Protein AF-A0A7V5G4U4-F1 (afdb_monomer)

Secondary structure (DSSP, 8-state):
--HHHHHHHHHHHHHHHHHHHHHHHHTTSS-TT-HHHHHHHHHHHHHHHHHHHHTT-HHHHHHHHHHHHHHHHHHHHHH-

pLDDT: mean 96.98, std 5.03, range [60.66, 98.81]

Solvent-accessible surface area (backbone atoms only — not comparable to full-atom values): 4024 Å² total; per-residue (Å²): 130,61,71,69,58,57,46,51,51,42,25,51,49,7,53,51,29,38,53,48,34,51,49,35,42,74,71,65,74,44,54,86,81,33,66,68,40,28,47,27,38,26,56,9,22,50,20,35,27,54,36,18,60,74,70,68,41,56,69,63,17,56,54,21,50,55,48,24,51,55,24,51,54,50,44,52,65,66,76,107

Sequence (80 aa):
MNKKILDEIIGWYGAIAIILAYALLSFNIIVSESIVYQLLNATGAIGIVYISFKKKAYQPGVLNIIWTIIAIVAIIRILI

Mean predicted aligned error: 2.56 Å

Foldseek 3Di:
DPPVVVLVVLLVLLVVLLVVLVVCCVVVVDDPLDLSSLVSLQSSLVSNLSSCVVVVVVPSNVVSVVSNVVSVVSNVVSVD

Radius of gyration: 13.18 Å; Cα contacts (8 Å, |Δi|>4): 97; chains: 1; bounding box: 29×27×37 Å

Nearest PDB structures (foldseek):
  5xpd-assembly1_A  TM=5.849E-01  e=1.010E+00  Arabidopsis thaliana
  5cth-assembly1_B  TM=4.710E-01  e=5.912E+00  Oryza sativa Japonica Group

Structure (mmCIF, N/CA/C/O backbone):
data_AF-A0A7V5G4U4-F1
#
_entry.id   AF-A0A7V5G4U4-F1
#
loop_
_atom_site.group_PDB
_atom_site.id
_atom_site.type_symbol
_atom_site.label_atom_id
_atom_site.label_alt_id
_atom_site.label_comp_id
_atom_site.label_asym_id
_atom_site.label_entity_id
_atom_site.label_seq_id
_atom_site.pdbx_PDB_ins_code
_atom_site.Cartn_x
_atom_site.Cartn_y
_atom_site.Cartn_z
_atom_site.occupancy
_atom_site.B_iso_or_equiv
_atom_site.auth_seq_id
_atom_site.auth_comp_id
_atom_site.auth_asym_id
_atom_site.auth_atom_id
_atom_site.pdbx_PDB_model_num
ATOM 1 N N . MET A 1 1 ? -0.173 -1.308 24.573 1.00 60.66 1 MET A N 1
ATOM 2 C CA . MET A 1 1 ? -0.532 -0.220 23.634 1.00 60.66 1 MET A CA 1
ATOM 3 C C . MET A 1 1 ? -2.049 -0.189 23.482 1.00 60.66 1 MET A C 1
ATOM 5 O O . MET A 1 1 ? -2.646 -1.256 23.405 1.00 60.66 1 MET A O 1
ATOM 9 N N . ASN A 1 2 ? -2.693 0.981 23.511 1.00 80.50 2 ASN A N 1
ATOM 10 C CA . ASN A 1 2 ? -4.150 1.076 23.346 1.00 80.50 2 ASN A CA 1
ATOM 11 C C . ASN A 1 2 ? -4.531 0.608 21.927 1.00 80.50 2 ASN A C 1
ATOM 13 O O . ASN A 1 2 ? -3.906 1.061 20.970 1.00 80.50 2 ASN A O 1
ATOM 17 N N . LYS A 1 3 ? -5.528 -0.281 21.775 1.00 81.94 3 LYS A N 1
ATOM 18 C CA . LYS A 1 3 ? -5.944 -0.830 20.463 1.00 81.94 3 LYS A CA 1
ATOM 19 C C . LYS A 1 3 ? -6.212 0.275 19.430 1.00 81.94 3 LYS A C 1
ATOM 21 O O . LYS A 1 3 ? -5.825 0.135 18.280 1.00 81.94 3 LYS A O 1
ATOM 26 N N . LYS A 1 4 ? -6.746 1.417 19.880 1.00 89.06 4 LYS A N 1
ATOM 27 C CA . LYS A 1 4 ? -6.980 2.600 19.037 1.00 89.06 4 LYS A CA 1
ATOM 28 C C . LYS A 1 4 ? -5.703 3.173 18.410 1.00 89.06 4 LYS A C 1
ATOM 30 O O . LYS A 1 4 ? -5.733 3.591 17.266 1.00 89.06 4 LYS A O 1
ATOM 3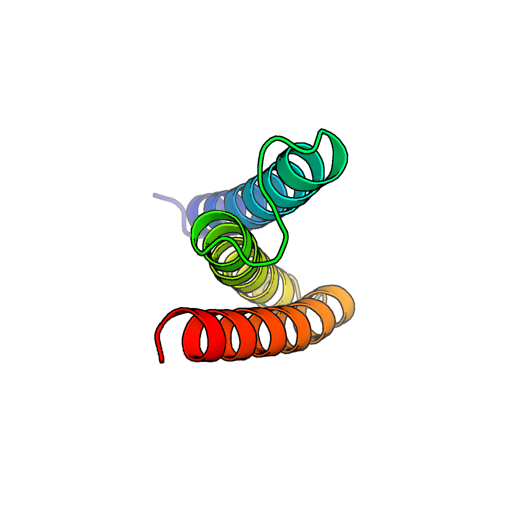5 N N . ILE A 1 5 ? -4.585 3.183 19.141 1.00 94.94 5 ILE A N 1
ATOM 36 C CA . ILE A 1 5 ? -3.314 3.731 18.639 1.00 94.94 5 ILE A CA 1
ATOM 37 C C . ILE A 1 5 ? -2.756 2.837 17.531 1.00 94.94 5 ILE A C 1
ATOM 39 O O . ILE A 1 5 ? -2.303 3.343 16.511 1.00 94.94 5 ILE A O 1
ATOM 43 N N . LEU A 1 6 ? -2.818 1.514 17.713 1.00 95.38 6 LEU A N 1
ATOM 44 C CA . LEU A 1 6 ? -2.365 0.570 16.691 1.00 95.38 6 LEU A CA 1
ATOM 45 C C . LEU A 1 6 ? -3.183 0.712 15.400 1.00 95.38 6 LEU A C 1
ATOM 47 O O . LEU A 1 6 ? -2.607 0.719 14.317 1.00 95.38 6 LEU A O 1
ATOM 51 N N . ASP A 1 7 ? -4.503 0.878 15.525 1.00 96.62 7 ASP A N 1
ATOM 52 C CA . ASP A 1 7 ? -5.387 1.056 14.374 1.00 96.62 7 ASP A CA 1
ATOM 53 C C . ASP A 1 7 ? -5.034 2.317 13.567 1.00 96.62 7 ASP A C 1
ATOM 55 O O . ASP A 1 7 ? -4.912 2.253 12.342 1.00 96.62 7 ASP A O 1
ATOM 59 N N . GLU A 1 8 ? -4.801 3.448 14.241 1.00 96.75 8 GLU A N 1
ATOM 60 C CA . GLU A 1 8 ? -4.387 4.688 13.572 1.00 96.75 8 GLU A CA 1
ATOM 61 C C . GLU A 1 8 ? -3.007 4.561 12.919 1.00 96.75 8 GLU A C 1
ATOM 63 O O . GLU A 1 8 ? -2.831 5.035 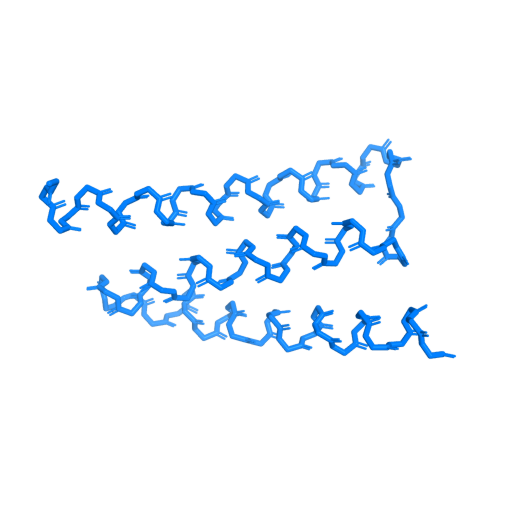11.800 1.00 96.75 8 GLU A O 1
ATOM 68 N N . ILE A 1 9 ? -2.040 3.894 13.561 1.00 98.00 9 ILE A N 1
ATOM 69 C CA . ILE A 1 9 ? -0.706 3.677 12.977 1.00 98.00 9 ILE A CA 1
ATOM 70 C C . ILE A 1 9 ? -0.810 2.890 11.666 1.00 98.00 9 ILE A C 1
ATOM 72 O O . ILE A 1 9 ? -0.192 3.279 10.678 1.00 98.00 9 ILE A O 1
ATOM 76 N N . ILE A 1 10 ? -1.613 1.821 11.632 1.00 97.94 10 ILE A N 1
ATOM 77 C CA . ILE A 1 10 ? -1.827 1.019 10.415 1.00 97.94 10 ILE A CA 1
ATOM 78 C C . ILE A 1 10 ? -2.477 1.869 9.313 1.00 97.94 10 ILE A C 1
ATOM 80 O O . ILE A 1 10 ? -2.053 1.813 8.158 1.00 97.94 10 ILE A O 1
ATOM 84 N N . GLY A 1 11 ? -3.476 2.683 9.667 1.00 97.94 11 GLY A N 1
ATOM 85 C CA . GLY A 1 11 ? -4.144 3.572 8.715 1.00 97.94 11 GLY A CA 1
ATOM 86 C C . GLY A 1 11 ? -3.218 4.647 8.141 1.00 97.94 11 GLY A C 1
ATOM 87 O O . GLY A 1 11 ? -3.182 4.845 6.926 1.00 97.94 11 GLY A O 1
ATOM 88 N N . TRP A 1 12 ? -2.432 5.309 8.993 1.00 98.38 12 TRP A N 1
ATOM 89 C CA . TRP A 1 12 ? -1.477 6.337 8.571 1.00 98.38 12 TRP A CA 1
ATOM 90 C C . TRP A 1 12 ? -0.310 5.763 7.775 1.00 98.38 12 TRP A C 1
ATOM 92 O O . TRP A 1 12 ? 0.087 6.369 6.782 1.00 98.38 12 TRP A O 1
ATOM 102 N N . TYR A 1 13 ? 0.190 4.581 8.144 1.00 98.62 13 TYR A N 1
ATOM 103 C CA . TYR A 1 13 ? 1.124 3.834 7.303 1.00 98.62 13 TYR A CA 1
ATOM 104 C C . TYR A 1 13 ? 0.537 3.617 5.904 1.00 98.62 13 TYR A C 1
ATOM 106 O O . TYR A 1 13 ? 1.204 3.910 4.915 1.00 98.62 13 TYR A O 1
ATOM 114 N N . GLY A 1 14 ? -0.726 3.180 5.828 1.00 98.50 14 GLY A N 1
ATOM 115 C CA . GLY A 1 14 ? -1.431 2.968 4.566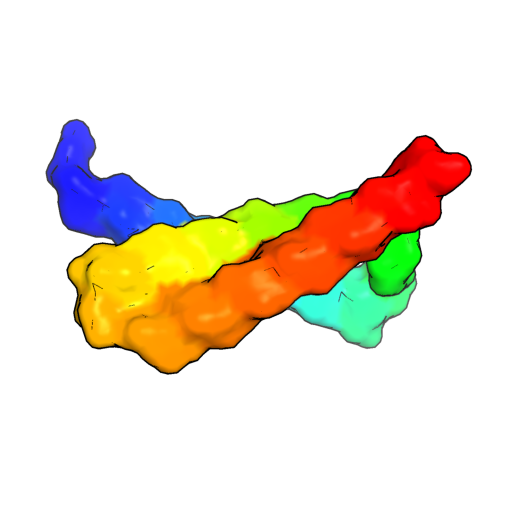 1.00 98.50 14 GLY A CA 1
ATOM 116 C C . GLY A 1 14 ? -1.440 4.210 3.671 1.00 98.50 14 GLY A C 1
ATOM 117 O O . GLY A 1 14 ? -1.052 4.154 2.504 1.00 98.50 14 GLY A O 1
ATOM 118 N N . ALA A 1 15 ? -1.814 5.352 4.251 1.00 98.44 15 ALA A N 1
ATOM 119 C CA . ALA A 1 15 ? -1.853 6.632 3.550 1.00 98.44 15 ALA A CA 1
ATOM 120 C C . ALA A 1 15 ? -0.460 7.074 3.072 1.00 98.44 15 ALA A C 1
ATOM 122 O O . ALA A 1 15 ? -0.295 7.444 1.910 1.00 98.44 15 ALA A O 1
ATOM 123 N N . ILE A 1 16 ? 0.548 6.997 3.947 1.00 98.81 16 ILE A N 1
ATOM 124 C CA . ILE A 1 16 ? 1.928 7.381 3.624 1.00 98.81 16 ILE A CA 1
ATOM 125 C C . ILE A 1 16 ? 2.489 6.494 2.510 1.00 98.81 16 ILE A C 1
ATOM 127 O O . ILE A 1 16 ? 3.105 7.013 1.583 1.00 98.81 16 ILE A O 1
ATOM 131 N N . ALA A 1 17 ? 2.254 5.181 2.559 1.00 98.75 17 A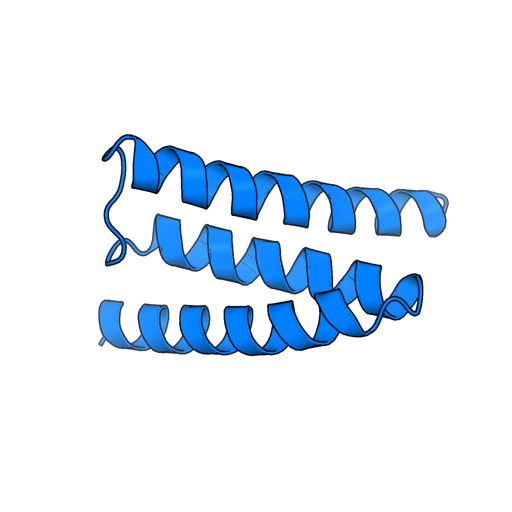LA A N 1
ATOM 132 C CA . ALA A 1 17 ? 2.745 4.245 1.551 1.00 98.75 17 ALA A CA 1
ATOM 133 C C . ALA A 1 17 ? 2.162 4.530 0.156 1.00 98.75 17 ALA A C 1
ATOM 135 O O . ALA A 1 17 ? 2.921 4.587 -0.812 1.00 98.75 17 ALA A O 1
ATOM 136 N N . ILE A 1 18 ? 0.849 4.783 0.047 1.00 98.44 18 ILE A N 1
ATOM 137 C CA . ILE A 1 18 ? 0.204 5.126 -1.235 1.00 98.44 18 ILE A CA 1
ATOM 138 C C . ILE A 1 18 ? 0.711 6.474 -1.762 1.00 98.44 18 ILE A C 1
ATOM 140 O O . ILE A 1 18 ? 1.047 6.586 -2.942 1.00 98.44 18 ILE A O 1
ATOM 144 N N . ILE A 1 19 ? 0.807 7.493 -0.901 1.00 98.62 19 ILE A N 1
ATOM 145 C CA . ILE A 1 19 ? 1.313 8.816 -1.297 1.00 98.62 19 ILE A CA 1
ATOM 146 C C . ILE A 1 19 ? 2.767 8.716 -1.760 1.00 98.62 19 ILE A C 1
ATOM 148 O O . ILE A 1 19 ? 3.124 9.306 -2.779 1.00 98.62 19 ILE A O 1
ATOM 152 N N . LEU A 1 20 ? 3.596 7.944 -1.056 1.00 98.69 20 LEU A N 1
ATOM 153 C CA . LEU A 1 20 ? 4.984 7.718 -1.441 1.00 98.69 20 LEU A CA 1
ATOM 154 C C . LEU A 1 20 ? 5.071 6.994 -2.789 1.00 98.69 20 LEU A C 1
ATOM 156 O O . LEU A 1 20 ? 5.836 7.421 -3.648 1.00 98.69 20 LEU A O 1
ATOM 160 N N . ALA A 1 21 ? 4.259 5.958 -3.015 1.00 98.50 21 ALA A N 1
ATOM 161 C CA . ALA A 1 21 ? 4.207 5.269 -4.303 1.00 98.50 21 ALA A CA 1
ATOM 162 C C . ALA A 1 21 ? 3.830 6.222 -5.446 1.00 98.50 21 ALA A C 1
ATOM 164 O O . ALA A 1 21 ? 4.482 6.224 -6.491 1.00 98.50 21 ALA A O 1
ATOM 165 N N . TYR A 1 22 ? 2.807 7.055 -5.234 1.00 98.31 22 TYR A N 1
ATOM 166 C CA . TYR A 1 22 ? 2.370 8.053 -6.207 1.00 98.31 22 TYR A CA 1
ATOM 167 C C . TYR A 1 22 ? 3.444 9.112 -6.469 1.00 98.31 22 TYR A C 1
ATOM 169 O O . TYR A 1 22 ? 3.695 9.440 -7.626 1.00 98.31 22 TYR A O 1
ATOM 177 N N . ALA A 1 23 ? 4.107 9.617 -5.427 1.00 98.75 23 ALA A N 1
ATOM 178 C CA . ALA A 1 23 ? 5.181 10.595 -5.564 1.00 98.75 23 ALA A CA 1
ATOM 179 C C . ALA A 1 23 ? 6.363 10.017 -6.355 1.00 98.75 23 ALA A C 1
ATOM 181 O O . ALA A 1 23 ? 6.796 10.619 -7.336 1.00 98.75 23 ALA A O 1
ATOM 182 N N . LEU A 1 24 ? 6.846 8.829 -5.979 1.00 98.56 24 LEU A N 1
ATOM 183 C CA . LEU A 1 24 ? 7.967 8.181 -6.662 1.00 98.56 24 LEU A CA 1
ATOM 184 C C . LEU A 1 24 ? 7.648 7.897 -8.138 1.00 98.56 24 LEU A C 1
ATOM 186 O O . LEU A 1 24 ? 8.514 8.098 -8.987 1.00 98.56 24 LEU A O 1
ATOM 190 N N . LEU A 1 25 ? 6.416 7.478 -8.450 1.00 98.44 25 LEU A N 1
ATOM 191 C CA . LEU A 1 25 ? 5.970 7.291 -9.833 1.00 98.44 25 LEU A CA 1
ATOM 192 C C . LEU A 1 25 ? 5.879 8.629 -10.586 1.00 98.44 25 LEU A C 1
ATOM 194 O O . LEU A 1 25 ? 6.390 8.748 -11.694 1.00 98.44 25 LEU A O 1
ATOM 198 N N . SER A 1 26 ? 5.262 9.649 -9.982 1.00 98.50 26 SER A N 1
ATOM 199 C CA . SER A 1 26 ? 5.021 10.957 -10.618 1.00 98.50 26 SER A CA 1
ATOM 200 C C . SER A 1 26 ? 6.311 11.708 -10.940 1.00 98.50 26 SER A C 1
ATOM 202 O O . SER A 1 26 ? 6.382 12.423 -11.937 1.00 98.50 26 SER A O 1
ATOM 204 N N . PHE A 1 27 ? 7.340 11.537 -10.111 1.00 98.44 27 PHE A N 1
ATOM 205 C CA . PHE A 1 27 ? 8.667 12.108 -10.339 1.00 98.44 27 PHE A CA 1
ATOM 206 C C . PHE A 1 27 ? 9.589 11.189 -11.153 1.00 98.44 27 PHE A C 1
ATOM 208 O O . PHE A 1 27 ? 10.781 11.469 -11.251 1.00 98.44 27 PHE A O 1
ATOM 215 N N . ASN A 1 28 ? 9.059 10.112 -11.749 1.00 98.00 28 ASN A N 1
ATOM 216 C CA . ASN A 1 28 ? 9.809 9.130 -12.539 1.00 98.00 28 ASN A CA 1
ATOM 217 C C . ASN A 1 28 ? 11.003 8.505 -11.785 1.00 98.00 28 ASN A C 1
ATOM 219 O O . ASN A 1 28 ? 11.979 8.082 -12.401 1.00 98.00 28 ASN A O 1
ATOM 223 N N . ILE A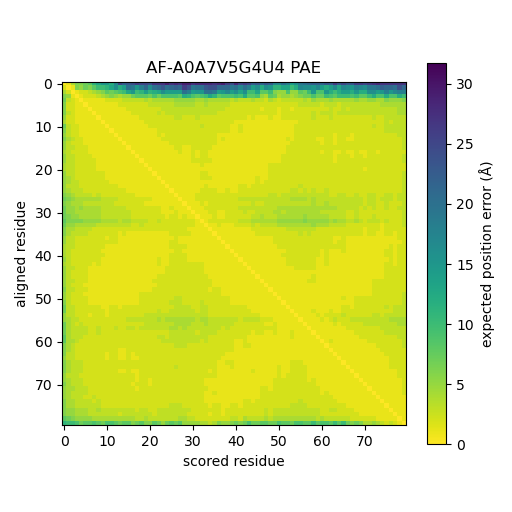 1 29 ? 10.937 8.442 -10.450 1.00 98.44 29 ILE A N 1
ATOM 224 C CA . ILE A 1 29 ? 11.958 7.794 -9.610 1.00 98.44 29 ILE A CA 1
ATOM 225 C C . ILE A 1 29 ? 11.816 6.269 -9.704 1.00 98.44 29 ILE A C 1
ATOM 227 O O . ILE A 1 29 ? 12.809 5.544 -9.677 1.00 98.44 29 ILE A O 1
ATOM 231 N N . ILE A 1 30 ? 10.580 5.780 -9.829 1.00 98.06 30 ILE A N 1
ATOM 232 C CA . ILE A 1 30 ? 10.260 4.376 -10.107 1.00 98.06 30 ILE A CA 1
ATOM 233 C C . ILE A 1 30 ? 9.227 4.289 -11.232 1.00 98.06 30 ILE A C 1
ATOM 235 O O . ILE A 1 30 ? 8.466 5.226 -11.457 1.00 98.06 30 ILE A O 1
ATOM 239 N N . VAL A 1 31 ? 9.175 3.144 -11.910 1.00 97.50 31 VAL A N 1
ATOM 240 C CA . VAL A 1 31 ? 8.167 2.839 -12.938 1.00 97.50 31 VAL A CA 1
ATOM 241 C C . VAL A 1 31 ? 7.036 1.985 -12.365 1.00 97.50 31 VAL A C 1
ATOM 243 O O . VAL A 1 31 ? 7.211 1.309 -11.350 1.00 97.50 31 VAL A O 1
ATOM 246 N N . SER A 1 32 ? 5.877 1.974 -13.024 1.00 95.69 32 SER A N 1
ATOM 247 C CA . SER A 1 32 ? 4.710 1.180 -12.604 1.00 95.69 32 SER A CA 1
ATOM 248 C C . SER A 1 32 ? 4.962 -0.335 -12.620 1.00 95.69 32 SER A C 1
ATOM 250 O O . SER A 1 32 ? 4.328 -1.075 -11.873 1.00 95.69 32 SER A O 1
ATOM 252 N N . GLU A 1 33 ? 5.918 -0.799 -13.422 1.00 95.12 33 GLU A N 1
ATOM 253 C CA . GLU A 1 33 ? 6.362 -2.200 -13.502 1.00 95.12 33 GLU A CA 1
ATOM 254 C C . GLU A 1 33 ? 7.373 -2.570 -12.400 1.00 95.12 33 GLU A C 1
ATOM 256 O O . GLU A 1 33 ? 7.860 -3.695 -12.342 1.00 95.12 33 GLU A O 1
ATOM 261 N N . SER A 1 34 ? 7.701 -1.640 -11.497 1.00 97.00 34 SER A N 1
ATOM 262 C CA . SER A 1 34 ? 8.607 -1.905 -10.380 1.00 97.00 34 SER A CA 1
ATOM 263 C C . SER A 1 34 ? 7.919 -2.689 -9.265 1.00 97.00 34 SER A C 1
ATOM 265 O O . SER A 1 34 ? 6.849 -2.307 -8.781 1.00 97.00 34 SER A O 1
ATOM 267 N N . ILE A 1 35 ? 8.601 -3.720 -8.755 1.00 97.75 35 ILE A N 1
ATOM 268 C CA . ILE A 1 35 ? 8.153 -4.465 -7.573 1.00 97.75 35 ILE A CA 1
ATOM 269 C C . ILE A 1 35 ? 7.969 -3.548 -6.354 1.00 97.75 35 ILE A C 1
ATOM 271 O O . ILE A 1 35 ? 7.023 -3.719 -5.593 1.00 97.75 35 ILE A O 1
ATOM 275 N N . VAL A 1 36 ? 8.819 -2.525 -6.194 1.00 98.06 36 VAL A N 1
ATOM 276 C CA . VAL A 1 36 ? 8.738 -1.572 -5.074 1.00 98.06 36 VAL A CA 1
ATOM 277 C C . VAL A 1 36 ? 7.462 -0.738 -5.168 1.00 98.06 36 VAL A C 1
ATOM 279 O O . VAL A 1 36 ? 6.769 -0.562 -4.167 1.00 98.06 36 VAL A O 1
ATOM 282 N N . TYR A 1 37 ? 7.119 -0.270 -6.373 1.00 98.44 37 TYR A N 1
ATOM 283 C CA . TYR A 1 37 ? 5.880 0.469 -6.611 1.00 98.44 37 TYR A CA 1
ATOM 284 C C . TYR A 1 37 ? 4.659 -0.383 -6.252 1.00 98.44 37 TYR A C 1
ATOM 286 O O . TYR A 1 37 ? 3.776 0.072 -5.521 1.00 98.44 37 TYR A O 1
ATOM 294 N N . GLN A 1 38 ? 4.623 -1.632 -6.720 1.00 98.44 38 GLN A N 1
ATOM 295 C CA . GLN A 1 38 ? 3.482 -2.508 -6.468 1.00 98.44 38 GLN A CA 1
ATOM 296 C C . GLN A 1 38 ? 3.383 -2.939 -5.001 1.00 98.44 38 GLN A C 1
ATOM 298 O O . GLN A 1 38 ? 2.280 -2.996 -4.463 1.00 98.44 38 GLN A O 1
ATOM 303 N N . LEU A 1 39 ? 4.510 -3.161 -4.316 1.00 98.44 39 LEU A N 1
ATOM 304 C CA . LEU A 1 39 ? 4.517 -3.464 -2.883 1.00 98.44 39 LEU A CA 1
ATOM 305 C C . LEU A 1 39 ? 3.996 -2.294 -2.048 1.00 98.44 39 LEU A C 1
ATOM 307 O O . LEU A 1 39 ? 3.142 -2.517 -1.194 1.00 98.44 39 LEU A O 1
ATOM 311 N N . LEU A 1 40 ? 4.440 -1.060 -2.317 1.00 98.56 40 LEU A N 1
ATOM 312 C CA . LEU A 1 40 ? 3.932 0.127 -1.619 1.00 98.56 40 LEU A CA 1
ATOM 313 C C . LEU A 1 40 ? 2.420 0.302 -1.817 1.00 98.56 40 LEU A C 1
ATOM 315 O O . LEU A 1 40 ? 1.707 0.597 -0.858 1.00 98.56 40 LEU A O 1
ATOM 319 N N . ASN A 1 41 ? 1.921 0.084 -3.039 1.00 98.56 41 ASN A N 1
ATOM 320 C CA . ASN A 1 41 ? 0.485 0.125 -3.314 1.00 98.56 41 ASN A CA 1
ATOM 321 C C . ASN A 1 41 ? -0.263 -1.004 -2.592 1.00 98.56 41 ASN A C 1
ATOM 323 O O . ASN A 1 41 ? -1.290 -0.747 -1.971 1.00 98.56 41 ASN A O 1
ATOM 327 N N . ALA A 1 42 ? 0.243 -2.240 -2.630 1.00 98.50 42 ALA A N 1
ATOM 328 C CA . ALA A 1 42 ? -0.412 -3.388 -2.011 1.00 98.50 42 ALA A CA 1
ATOM 329 C C . ALA A 1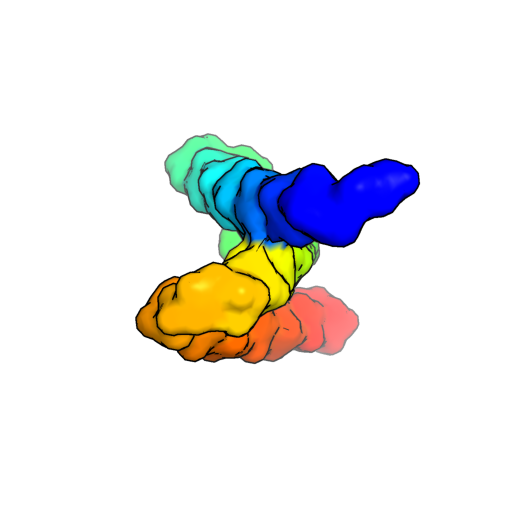 42 ? -0.489 -3.250 -0.484 1.00 98.50 42 ALA A C 1
ATOM 331 O O . ALA A 1 42 ? -1.580 -3.339 0.086 1.00 98.50 42 ALA A O 1
ATOM 332 N N . THR A 1 43 ? 0.642 -3.000 0.186 1.00 98.50 43 THR A N 1
ATOM 333 C CA . THR A 1 43 ? 0.679 -2.867 1.650 1.00 98.50 43 THR A CA 1
ATOM 334 C C . THR A 1 43 ? -0.023 -1.595 2.112 1.00 98.50 43 THR A C 1
ATOM 336 O O . THR A 1 43 ? -0.728 -1.618 3.124 1.00 98.50 43 THR A O 1
ATOM 339 N N . GLY A 1 44 ? 0.110 -0.509 1.346 1.00 98.69 44 GLY A N 1
ATOM 340 C CA . GLY A 1 44 ? -0.576 0.750 1.592 1.00 98.69 44 GLY A CA 1
ATOM 341 C C . GLY A 1 44 ? -2.095 0.592 1.561 1.00 98.69 44 GLY A C 1
ATOM 342 O O . GLY A 1 44 ? -2.787 0.930 2.526 1.00 98.69 44 GLY A O 1
ATOM 343 N N . ALA A 1 45 ? -2.605 -0.022 0.492 1.00 98.69 45 ALA A N 1
ATOM 344 C CA . ALA A 1 45 ? -4.024 -0.294 0.324 1.00 98.69 45 ALA A CA 1
ATOM 345 C C . ALA A 1 45 ? -4.565 -1.222 1.420 1.00 98.69 45 ALA A C 1
ATOM 347 O O . ALA A 1 45 ? -5.594 -0.905 2.013 1.00 98.69 45 ALA A O 1
ATOM 348 N N . ILE A 1 46 ? -3.850 -2.293 1.790 1.00 98.75 46 ILE A N 1
ATOM 349 C CA . ILE A 1 46 ? -4.250 -3.180 2.902 1.00 98.75 46 ILE A CA 1
ATOM 350 C C . ILE A 1 46 ? -4.400 -2.397 4.219 1.00 98.75 46 ILE A C 1
ATOM 352 O O . ILE A 1 46 ? -5.372 -2.607 4.952 1.00 98.75 46 ILE A O 1
ATOM 356 N N . GLY A 1 47 ? -3.488 -1.461 4.509 1.00 98.44 47 GLY A N 1
ATOM 357 C CA . GLY A 1 47 ? -3.589 -0.583 5.680 1.00 98.44 47 GLY A CA 1
ATOM 358 C C . GLY A 1 47 ? -4.850 0.289 5.656 1.00 98.44 47 GLY A C 1
ATOM 359 O O . GLY A 1 47 ? -5.551 0.403 6.668 1.00 98.44 47 GLY A O 1
ATOM 360 N N . ILE A 1 48 ? -5.199 0.836 4.486 1.00 98.62 48 ILE A N 1
ATOM 361 C CA . ILE A 1 48 ? -6.434 1.611 4.304 1.00 98.62 48 ILE A CA 1
ATOM 362 C C . ILE A 1 48 ? -7.684 0.731 4.419 1.00 98.62 48 ILE A C 1
ATOM 364 O O . ILE A 1 48 ? -8.645 1.149 5.069 1.00 98.62 48 ILE A O 1
ATOM 368 N N . VAL A 1 49 ? -7.691 -0.486 3.863 1.00 98.75 49 VAL A N 1
ATOM 369 C CA . VAL A 1 49 ? -8.792 -1.453 4.044 1.00 98.75 49 VAL A CA 1
ATOM 370 C C . VAL A 1 49 ? -9.024 -1.701 5.531 1.00 98.75 49 VAL A C 1
ATOM 372 O O . VAL A 1 49 ? -10.148 -1.553 6.016 1.00 98.75 49 VAL A O 1
ATOM 375 N N . TYR A 1 50 ? -7.959 -2.008 6.272 1.00 98.50 50 TYR A N 1
ATOM 376 C CA . TYR A 1 50 ? -8.043 -2.288 7.700 1.00 98.50 50 TYR A CA 1
ATOM 377 C C . TYR A 1 50 ? -8.701 -1.136 8.478 1.00 98.50 50 TYR A C 1
ATOM 379 O O . TYR A 1 50 ? -9.714 -1.344 9.157 1.00 98.50 50 TYR A O 1
ATOM 387 N N . ILE A 1 51 ? -8.181 0.092 8.349 1.00 98.19 51 ILE A N 1
ATOM 388 C CA . ILE A 1 51 ? -8.705 1.239 9.109 1.00 98.19 51 ILE A CA 1
ATOM 389 C C . ILE A 1 51 ? -10.113 1.648 8.654 1.00 98.19 51 ILE A C 1
ATOM 391 O O . ILE A 1 51 ? -10.939 2.049 9.477 1.00 98.19 51 ILE A O 1
ATOM 395 N N . SER A 1 52 ? -10.423 1.486 7.365 1.00 98.31 52 SER A N 1
ATOM 396 C CA . SER A 1 52 ? -11.734 1.792 6.786 1.00 98.31 52 SER A CA 1
ATOM 397 C C . SER A 1 52 ? -12.832 0.930 7.399 1.00 98.31 52 SER A C 1
ATOM 399 O O . SER A 1 52 ? -13.852 1.451 7.855 1.00 98.31 52 SER A O 1
ATOM 401 N N . PHE A 1 53 ? -12.607 -0.381 7.505 1.00 97.94 53 PHE A N 1
ATOM 402 C CA . PHE A 1 53 ? -13.577 -1.289 8.119 1.00 97.94 53 PHE A CA 1
ATOM 403 C C . PHE A 1 53 ? -13.683 -1.080 9.636 1.00 97.94 53 PHE A C 1
ATOM 405 O O . PHE A 1 53 ? -14.787 -1.144 10.180 1.00 97.94 53 PHE A O 1
ATOM 412 N N . LYS A 1 54 ? -12.581 -0.737 10.320 1.00 97.00 54 LYS A N 1
ATOM 413 C CA . LYS A 1 54 ? -12.615 -0.352 11.745 1.00 97.00 54 LYS A CA 1
ATOM 414 C C . LYS A 1 54 ? -13.457 0.898 11.997 1.00 97.00 54 LYS A C 1
ATOM 416 O O . LYS A 1 54 ? -14.213 0.933 12.967 1.00 97.00 54 LYS A O 1
ATOM 421 N N . LYS A 1 55 ? -13.358 1.898 11.118 1.00 96.69 55 LYS A N 1
ATOM 422 C CA . LYS A 1 55 ? -14.107 3.163 11.204 1.00 96.69 55 LYS A CA 1
ATOM 423 C C . LYS A 1 55 ? -15.479 3.120 10.514 1.00 96.69 55 LYS A C 1
ATOM 425 O O . LYS A 1 55 ? -16.164 4.136 10.503 1.00 96.69 55 LYS A O 1
ATOM 430 N N . LYS A 1 56 ? -15.896 1.969 9.965 1.00 97.81 56 LYS A N 1
ATOM 431 C CA . LYS A 1 56 ? -17.130 1.801 9.163 1.00 97.81 56 LYS A CA 1
ATOM 432 C C . LYS A 1 56 ? -17.214 2.745 7.948 1.00 97.81 56 LYS A C 1
ATOM 434 O O . LYS A 1 56 ? -18.301 3.079 7.486 1.00 97.81 56 LYS A O 1
ATOM 439 N N . ALA A 1 57 ? -16.067 3.161 7.417 1.00 97.88 57 ALA A N 1
ATOM 440 C CA . ALA A 1 57 ? -15.950 3.954 6.200 1.00 97.88 57 ALA A CA 1
ATOM 441 C C . ALA A 1 57 ? -15.783 3.009 5.000 1.00 97.88 57 ALA A C 1
ATOM 443 O O . ALA A 1 57 ? -14.673 2.738 4.554 1.00 97.88 57 ALA A O 1
ATOM 444 N N . TYR A 1 58 ? -16.878 2.439 4.499 1.00 97.50 58 TYR A N 1
ATOM 445 C CA . TYR A 1 58 ? -16.801 1.339 3.528 1.00 97.50 58 TYR A CA 1
ATOM 446 C C . TYR A 1 58 ? -16.307 1.756 2.138 1.00 97.50 58 TYR A C 1
ATOM 448 O O . TYR A 1 58 ? -15.652 0.960 1.474 1.00 97.50 58 TYR A O 1
ATOM 456 N N . GLN A 1 59 ? -16.563 2.993 1.709 1.00 98.50 59 GLN A N 1
ATOM 457 C CA . GLN A 1 59 ? -16.163 3.503 0.393 1.00 98.50 59 GLN A CA 1
ATOM 458 C C . GLN A 1 59 ? -14.640 3.407 0.159 1.00 98.50 59 GLN A C 1
ATOM 460 O O . GLN A 1 59 ? -14.240 2.740 -0.799 1.00 98.50 59 GLN A O 1
ATOM 465 N N . PRO A 1 60 ? -13.767 3.977 1.021 1.00 97.75 60 PRO A N 1
ATOM 466 C CA . PRO A 1 60 ? -12.322 3.794 0.879 1.00 97.75 60 PRO A CA 1
ATOM 467 C C . PRO A 1 60 ? -11.890 2.337 1.092 1.00 97.75 60 PRO A C 1
ATOM 469 O O . PRO A 1 60 ? -10.930 1.897 0.463 1.00 97.75 60 PRO A O 1
ATOM 472 N N . GLY A 1 61 ? -12.607 1.569 1.918 1.00 98.50 61 GLY A N 1
ATOM 473 C CA . GLY A 1 61 ? -12.320 0.151 2.139 1.00 98.50 61 GLY A CA 1
ATOM 474 C C . GLY A 1 61 ? -12.481 -0.688 0.871 1.00 98.50 61 GLY A C 1
ATOM 475 O O . GLY A 1 61 ? -11.561 -1.401 0.488 1.00 98.50 61 GLY A O 1
ATOM 476 N N . VAL A 1 62 ? -13.618 -0.575 0.183 1.00 98.69 62 VAL A N 1
ATOM 477 C CA . VAL A 1 62 ? -13.881 -1.319 -1.061 1.00 98.69 62 VAL A CA 1
ATOM 478 C C . VAL A 1 62 ? -12.942 -0.875 -2.182 1.00 98.69 62 VAL A C 1
ATOM 480 O O . VAL A 1 62 ? -12.386 -1.727 -2.875 1.00 98.69 62 VAL A O 1
ATOM 483 N N . LEU A 1 63 ? -12.697 0.434 -2.315 1.00 98.62 63 LEU A N 1
ATOM 484 C CA . LEU A 1 63 ? -11.729 0.967 -3.279 1.00 98.62 63 LEU A CA 1
ATOM 485 C C . LEU A 1 63 ? -10.352 0.317 -3.102 1.00 98.62 63 LEU A C 1
ATOM 487 O O . LEU A 1 63 ? -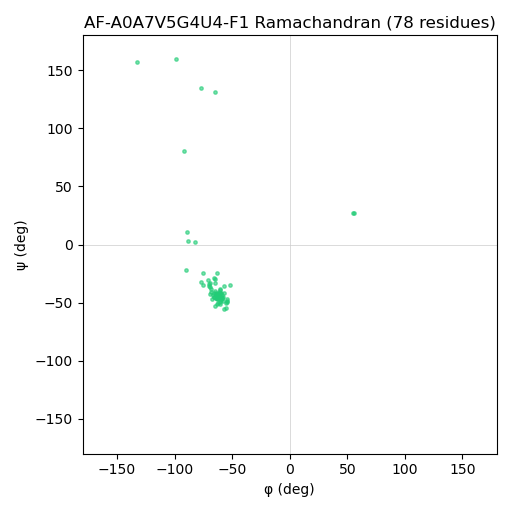9.755 -0.151 -4.069 1.00 98.62 63 LEU A O 1
ATOM 491 N N . ASN A 1 64 ? -9.864 0.254 -1.862 1.00 98.62 64 ASN A N 1
ATOM 492 C CA . ASN A 1 64 ? -8.536 -0.277 -1.585 1.00 98.62 64 ASN A CA 1
ATOM 493 C C . ASN A 1 64 ? -8.474 -1.806 -1.668 1.00 98.62 64 ASN A C 1
ATOM 495 O O . ASN A 1 64 ? -7.422 -2.325 -2.007 1.00 98.62 64 ASN A O 1
ATOM 499 N N . ILE A 1 65 ? -9.580 -2.535 -1.474 1.00 98.75 65 ILE A N 1
ATOM 500 C CA . ILE A 1 65 ? -9.627 -3.976 -1.780 1.00 98.75 65 ILE A CA 1
ATOM 501 C C . ILE A 1 65 ? -9.340 -4.209 -3.268 1.00 98.75 65 ILE A C 1
ATOM 503 O O . ILE A 1 65 ? -8.479 -5.019 -3.613 1.00 98.75 65 ILE A O 1
ATOM 507 N N . ILE A 1 66 ? -10.030 -3.480 -4.152 1.00 98.81 66 ILE A N 1
ATOM 508 C CA . ILE A 1 66 ? -9.827 -3.591 -5.604 1.00 98.81 66 ILE A CA 1
ATOM 509 C C . ILE A 1 66 ? -8.395 -3.180 -5.964 1.00 98.81 66 ILE A C 1
ATOM 511 O O . ILE A 1 66 ? -7.723 -3.876 -6.724 1.00 98.81 66 ILE A O 1
ATOM 515 N N . TRP A 1 67 ? -7.898 -2.096 -5.367 1.00 98.44 67 TRP A N 1
ATOM 516 C CA . TRP A 1 67 ? -6.526 -1.631 -5.568 1.00 98.44 67 TRP A CA 1
ATOM 517 C C . TRP A 1 67 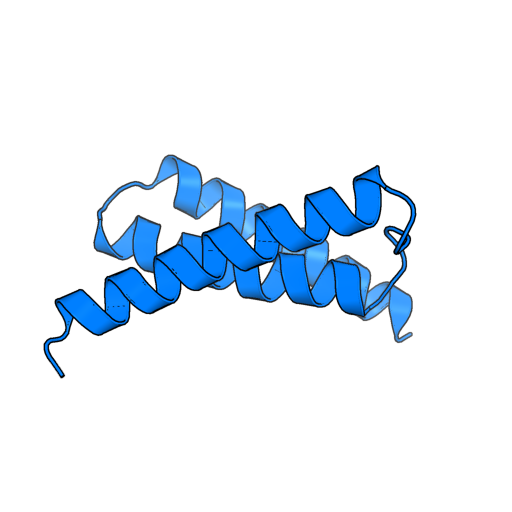? -5.489 -2.684 -5.148 1.00 98.44 67 TRP A C 1
ATOM 519 O O . TRP A 1 67 ? -4.564 -2.969 -5.909 1.00 98.44 67 TRP A O 1
ATOM 529 N N . THR A 1 68 ? -5.664 -3.328 -3.989 1.00 98.62 68 THR A N 1
ATOM 530 C CA . THR A 1 68 ? -4.802 -4.429 -3.538 1.00 98.62 68 THR A CA 1
ATOM 531 C C . THR A 1 68 ? -4.806 -5.586 -4.537 1.00 98.62 68 THR A C 1
ATOM 533 O O . THR A 1 68 ? -3.738 -6.106 -4.849 1.00 98.62 68 THR A O 1
ATOM 536 N N . ILE A 1 69 ? -5.969 -5.973 -5.076 1.00 98.62 69 ILE A N 1
ATOM 537 C CA . ILE A 1 69 ? -6.061 -7.042 -6.086 1.00 98.62 69 ILE A CA 1
ATOM 538 C C . ILE A 1 69 ? -5.254 -6.674 -7.337 1.00 98.62 69 ILE A C 1
ATOM 540 O O . ILE A 1 69 ? -4.466 -7.491 -7.811 1.00 98.62 69 ILE A O 1
ATOM 544 N N . ILE A 1 70 ? -5.399 -5.443 -7.841 1.00 98.38 70 ILE A N 1
ATOM 545 C CA . ILE A 1 70 ? -4.636 -4.956 -9.001 1.00 98.38 70 ILE A CA 1
ATOM 546 C C . ILE A 1 70 ? -3.129 -5.030 -8.725 1.00 98.38 70 ILE A C 1
ATOM 548 O O . ILE A 1 70 ? -2.380 -5.545 -9.556 1.00 98.38 70 ILE A O 1
ATOM 552 N N . ALA A 1 71 ? -2.690 -4.575 -7.547 1.00 98.06 71 ALA A N 1
ATOM 553 C CA . ALA A 1 71 ? -1.281 -4.603 -7.168 1.00 98.06 71 ALA A CA 1
ATOM 554 C C . ALA A 1 71 ? -0.734 -6.038 -7.065 1.00 98.06 71 ALA A C 1
ATOM 556 O O . ALA A 1 71 ? 0.354 -6.316 -7.561 1.00 98.06 71 ALA A O 1
ATOM 557 N N . ILE A 1 72 ? -1.497 -6.977 -6.492 1.00 98.25 72 ILE A N 1
ATOM 558 C CA . ILE A 1 72 ? -1.108 -8.396 -6.412 1.00 98.25 72 ILE A CA 1
ATOM 559 C C . ILE A 1 72 ? -0.976 -9.010 -7.810 1.00 98.25 72 ILE A C 1
ATOM 561 O O . ILE A 1 72 ? 0.018 -9.679 -8.087 1.00 98.25 72 ILE A O 1
ATOM 565 N N . VAL A 1 73 ? -1.938 -8.768 -8.705 1.00 98.31 73 VAL A N 1
ATOM 566 C CA . VAL A 1 73 ? -1.874 -9.264 -10.092 1.00 98.31 73 VAL A CA 1
ATOM 567 C C . VAL A 1 73 ? -0.647 -8.701 -10.814 1.00 98.31 73 VAL A C 1
ATOM 569 O O . VAL A 1 73 ? 0.052 -9.443 -11.504 1.00 98.31 73 VAL A O 1
ATOM 572 N N . ALA A 1 74 ? -0.342 -7.416 -10.622 1.00 97.94 74 ALA A N 1
ATOM 573 C CA . ALA A 1 74 ? 0.856 -6.801 -11.180 1.00 97.94 74 ALA A CA 1
ATOM 574 C C . ALA A 1 74 ? 2.146 -7.418 -10.611 1.00 97.94 74 ALA A C 1
ATOM 576 O O . ALA A 1 74 ? 3.049 -7.722 -11.383 1.00 97.94 74 ALA A O 1
ATOM 577 N N . ILE A 1 75 ? 2.220 -7.670 -9.297 1.00 98.19 75 ILE A N 1
ATOM 578 C CA . ILE A 1 75 ? 3.360 -8.358 -8.660 1.00 98.19 75 ILE A CA 1
ATOM 579 C C . ILE A 1 75 ? 3.572 -9.739 -9.278 1.00 98.19 75 ILE A C 1
ATOM 581 O O . ILE A 1 75 ? 4.693 -10.067 -9.655 1.00 98.19 75 ILE A O 1
ATOM 585 N N . ILE A 1 76 ? 2.506 -10.532 -9.413 1.00 98.06 76 ILE A N 1
ATOM 586 C CA . ILE A 1 76 ? 2.577 -11.871 -10.014 1.00 98.06 76 ILE A CA 1
ATOM 587 C C . ILE A 1 76 ? 3.125 -11.781 -11.442 1.00 98.06 76 ILE A C 1
ATOM 589 O O . ILE A 1 76 ? 4.023 -12.538 -11.790 1.00 98.06 76 ILE A O 1
ATOM 593 N N . ARG A 1 77 ? 2.644 -10.822 -12.241 1.00 97.19 77 ARG A N 1
ATOM 594 C CA . ARG A 1 77 ? 3.122 -10.594 -13.613 1.00 97.19 77 ARG A CA 1
ATOM 595 C C . ARG A 1 77 ? 4.582 -10.126 -13.688 1.00 97.19 77 ARG A C 1
ATOM 597 O O . ARG A 1 77 ? 5.223 -10.348 -14.701 1.00 97.19 77 ARG A O 1
ATOM 604 N N . ILE A 1 78 ? 5.090 -9.432 -12.670 1.00 96.50 78 ILE A N 1
ATOM 605 C CA . ILE A 1 78 ? 6.490 -8.975 -12.625 1.00 96.50 78 ILE A CA 1
ATOM 606 C C . ILE A 1 78 ? 7.438 -10.127 -12.259 1.00 96.50 78 ILE A C 1
ATOM 608 O O . ILE A 1 78 ? 8.592 -10.126 -12.678 1.00 96.50 78 ILE A O 1
ATOM 612 N N . LEU A 1 79 ? 6.975 -11.078 -11.442 1.00 95.19 79 LEU A N 1
ATOM 613 C CA . LEU A 1 79 ? 7.801 -12.170 -10.918 1.00 95.19 79 LEU A CA 1
ATOM 614 C C . LEU A 1 79 ? 7.814 -13.430 -11.797 1.00 95.19 79 LEU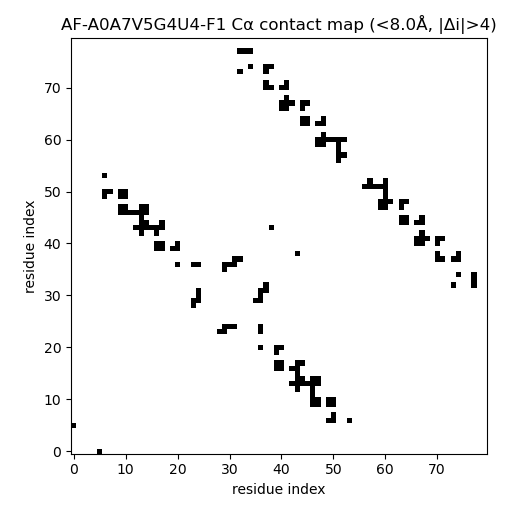 A C 1
ATOM 616 O O . LEU A 1 79 ? 8.731 -14.237 -11.646 1.00 95.19 79 LEU A O 1
ATOM 620 N N . ILE A 1 80 ? 6.799 -13.617 -12.645 1.00 94.81 80 ILE A N 1
ATOM 621 C CA . ILE A 1 80 ? 6.640 -14.760 -13.562 1.00 94.81 80 ILE A CA 1
ATOM 622 C C . ILE A 1 80 ? 6.953 -14.312 -14.984 1.00 94.81 80 ILE A C 1
ATOM 624 O O . ILE A 1 80 ? 7.765 -15.001 -15.638 1.00 94.81 80 ILE A O 1
#